Protein AF-A0A7X7N2R1-F1 (afdb_monomer_lite)

Secondary structure (DSSP, 8-state):
-PPEEEEE-S-HHHHHHHHHHS-GGGEEEESSHHHHHHHHHH-TTEEEEEE-HHHHHH--

Radius of gyration: 11.13 Å; chains: 1; bounding box: 21×25×30 Å

pLDDT: mean 76.51, std 9.14, range [51.19, 89.62]

Structure (mmCIF, N/CA/C/O backbone):
data_AF-A0A7X7N2R1-F1
#
_entry.id   AF-A0A7X7N2R1-F1
#
loop_
_atom_site.group_PDB
_atom_site.id
_atom_site.type_symbol
_atom_site.label_atom_id
_atom_site.label_alt_id
_atom_site.label_comp_id
_atom_site.label_asym_id
_atom_site.label_entity_id
_atom_site.label_seq_id
_atom_site.pdbx_PDB_ins_code
_atom_site.Cartn_x
_atom_site.Cartn_y
_atom_site.Cartn_z
_atom_site.occupancy
_atom_site.B_iso_or_equiv
_atom_site.auth_seq_id
_atom_site.auth_comp_id
_atom_site.auth_asym_id
_atom_site.auth_atom_id
_atom_site.pdbx_PDB_model_num
ATOM 1 N N . MET A 1 1 ? -12.096 0.094 13.428 1.00 58.4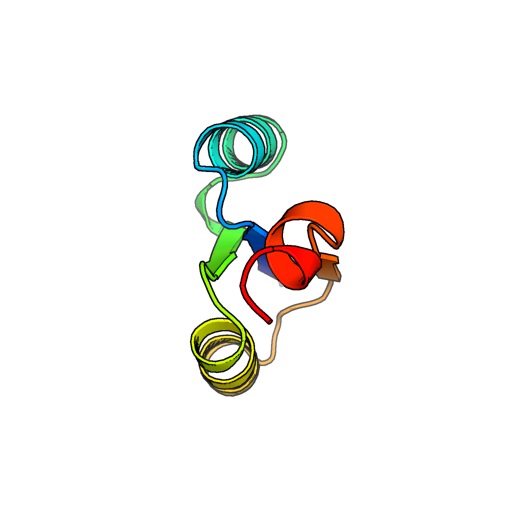1 1 MET A N 1
ATOM 2 C CA . MET A 1 1 ? -10.698 -0.204 13.058 1.00 58.41 1 MET A CA 1
ATOM 3 C C . MET A 1 1 ? -10.299 0.760 11.957 1.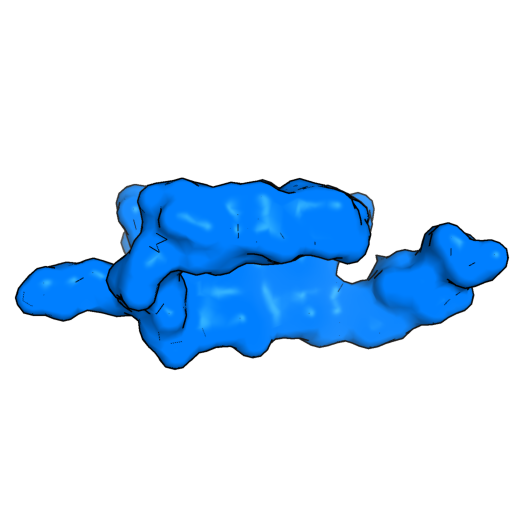00 58.41 1 MET A C 1
ATOM 5 O O . MET A 1 1 ? -11.136 1.029 11.098 1.00 58.41 1 MET A O 1
ATOM 9 N N . ALA A 1 2 ? -9.110 1.358 12.039 1.00 62.69 2 ALA A N 1
ATOM 10 C CA . ALA A 1 2 ? -8.579 2.163 10.941 1.00 62.69 2 ALA A CA 1
ATOM 11 C C . ALA A 1 2 ? -8.222 1.215 9.789 1.00 62.69 2 ALA A C 1
ATOM 13 O O . ALA A 1 2 ? -7.683 0.145 10.046 1.00 62.69 2 ALA A O 1
ATOM 14 N N . LYS A 1 3 ? -8.593 1.565 8.556 1.00 68.12 3 LYS A N 1
ATOM 15 C CA . LYS A 1 3 ? -8.218 0.782 7.373 1.00 68.12 3 LYS A CA 1
ATOM 16 C C . LYS A 1 3 ? -6.812 1.189 6.947 1.00 68.12 3 LYS A C 1
ATOM 18 O O . LYS A 1 3 ? -6.517 2.385 6.946 1.00 68.12 3 LYS A O 1
ATOM 23 N N . GLU A 1 4 ? -5.982 0.219 6.588 1.00 79.12 4 GLU A N 1
ATOM 24 C CA . GLU A 1 4 ? -4.632 0.475 6.084 1.00 79.12 4 GLU A CA 1
ATOM 25 C C . GLU A 1 4 ? -4.675 0.832 4.587 1.00 79.12 4 GLU A C 1
ATOM 27 O O . GLU A 1 4 ? -5.580 0.432 3.845 1.00 79.12 4 GLU A O 1
ATOM 32 N N . PHE A 1 5 ? -3.711 1.635 4.153 1.00 81.44 5 PHE A N 1
ATOM 33 C CA . PHE A 1 5 ? -3.533 2.135 2.797 1.00 81.44 5 PHE A CA 1
ATOM 34 C C . PHE A 1 5 ? -2.210 1.609 2.261 1.00 81.44 5 PHE A C 1
ATOM 36 O O . PHE A 1 5 ? -1.154 1.915 2.810 1.00 81.44 5 PHE A O 1
ATOM 43 N N . LEU A 1 6 ? -2.262 0.861 1.165 1.00 78.75 6 LEU A N 1
ATOM 44 C CA . LEU A 1 6 ? -1.069 0.399 0.470 1.00 78.75 6 LEU A CA 1
ATOM 45 C C . LEU A 1 6 ? -0.760 1.334 -0.698 1.00 78.75 6 LEU A C 1
ATOM 47 O O . LEU A 1 6 ? -1.600 1.556 -1.571 1.00 78.75 6 LEU A O 1
ATOM 51 N N . VAL A 1 7 ? 0.451 1.880 -0.714 1.00 81.19 7 VAL A N 1
ATOM 52 C CA . VAL A 1 7 ? 0.992 2.694 -1.803 1.00 81.19 7 VAL A CA 1
ATOM 53 C C . VAL A 1 7 ? 2.075 1.897 -2.502 1.00 81.19 7 VAL A C 1
ATOM 55 O O . VAL A 1 7 ? 3.117 1.622 -1.925 1.00 81.19 7 VAL A O 1
ATOM 58 N N . ALA A 1 8 ? 1.850 1.565 -3.759 1.00 78.00 8 ALA A N 1
ATOM 59 C CA . ALA A 1 8 ? 2.821 0.907 -4.608 1.00 78.00 8 ALA A CA 1
ATOM 60 C C . ALA A 1 8 ? 3.437 1.932 -5.566 1.00 78.00 8 ALA A C 1
ATOM 62 O O . ALA A 1 8 ? 2.781 2.370 -6.515 1.00 78.00 8 ALA A O 1
ATOM 63 N N . SER A 1 9 ? 4.666 2.360 -5.284 1.00 73.38 9 SER A N 1
ATOM 64 C CA . SER A 1 9 ? 5.363 3.404 -6.041 1.00 73.38 9 SER A CA 1
ATOM 65 C C . SER A 1 9 ? 6.871 3.225 -5.918 1.00 73.38 9 SER A C 1
ATOM 67 O O . SER A 1 9 ? 7.395 3.220 -4.810 1.00 73.38 9 SER A O 1
ATOM 69 N N . ASP A 1 10 ? 7.566 3.188 -7.054 1.00 67.81 10 ASP A N 1
ATOM 70 C CA . ASP A 1 10 ? 9.039 3.171 -7.128 1.00 67.81 10 ASP A CA 1
ATOM 71 C C . ASP A 1 10 ? 9.640 4.576 -6.863 1.00 67.81 10 ASP A C 1
ATOM 73 O O . ASP A 1 10 ? 10.843 4.783 -6.712 1.00 67.81 10 ASP A O 1
ATOM 77 N N . SER A 1 11 ? 8.781 5.600 -6.779 1.00 63.59 11 SER A N 1
ATOM 78 C CA . SER A 1 11 ? 9.162 6.971 -6.449 1.00 63.59 11 SER A CA 1
ATOM 79 C C . SER A 1 11 ? 8.917 7.276 -4.972 1.00 63.59 11 SER A C 1
ATOM 81 O O . SER A 1 11 ? 7.775 7.472 -4.541 1.00 63.59 11 SER A O 1
ATOM 83 N N . ASN A 1 12 ? 10.005 7.419 -4.207 1.00 64.88 12 ASN A N 1
ATOM 84 C CA . ASN A 1 12 ? 9.978 7.871 -2.808 1.00 64.88 12 ASN A CA 1
ATOM 85 C C . ASN A 1 12 ? 9.229 9.206 -2.624 1.00 64.88 12 ASN A C 1
ATOM 87 O O . ASN A 1 12 ? 8.607 9.435 -1.588 1.00 64.88 12 ASN A O 1
ATOM 91 N N . ALA A 1 13 ? 9.240 10.076 -3.642 1.00 62.62 13 ALA A N 1
ATOM 92 C CA . ALA A 1 13 ? 8.594 11.385 -3.588 1.00 62.62 13 ALA A CA 1
ATOM 93 C C . ALA A 1 13 ? 7.059 11.294 -3.495 1.00 62.62 13 ALA A C 1
ATOM 95 O O . ALA A 1 13 ? 6.445 12.058 -2.746 1.00 62.62 13 ALA A O 1
ATOM 96 N N . SER A 1 14 ? 6.439 10.355 -4.218 1.00 69.56 14 SER A N 1
ATOM 97 C CA . SER A 1 14 ? 4.986 10.131 -4.176 1.00 69.56 14 SER A CA 1
ATOM 98 C C . SER A 1 14 ? 4.567 9.542 -2.828 1.00 69.56 14 SER A C 1
ATOM 100 O O . SER A 1 14 ? 3.584 9.969 -2.220 1.00 69.56 14 SER A O 1
ATOM 102 N N . SER A 1 15 ? 5.367 8.613 -2.312 1.00 69.38 15 SER A N 1
ATOM 103 C CA . SER A 1 15 ? 5.117 7.939 -1.041 1.00 69.38 15 SER A CA 1
ATOM 104 C C . SER A 1 15 ? 5.225 8.889 0.160 1.00 69.38 15 SER A C 1
ATOM 106 O O . SER A 1 15 ? 4.381 8.853 1.060 1.00 69.38 15 SER A O 1
ATOM 108 N N . ASP A 1 16 ? 6.201 9.803 0.154 1.00 74.50 16 ASP A N 1
ATOM 109 C CA . ASP A 1 16 ? 6.350 10.838 1.186 1.00 74.50 16 ASP A CA 1
ATOM 110 C C . ASP A 1 16 ? 5.199 11.851 1.186 1.00 74.50 16 ASP A C 1
ATOM 112 O O . ASP A 1 16 ? 4.787 12.323 2.248 1.00 74.50 16 ASP A O 1
ATOM 116 N N . GLN A 1 17 ? 4.649 12.191 0.017 1.00 76.69 17 GLN A N 1
ATOM 117 C CA . GLN A 1 17 ? 3.466 13.051 -0.063 1.00 76.69 17 GLN A CA 1
ATOM 118 C C . GLN A 1 17 ? 2.235 12.370 0.541 1.00 76.69 17 GLN A C 1
ATOM 120 O O . GLN A 1 17 ? 1.500 13.004 1.299 1.00 76.69 17 GLN A O 1
ATOM 125 N N . ILE A 1 18 ? 2.034 11.078 0.275 1.00 76.75 18 ILE A N 1
ATOM 126 C CA . ILE A 1 18 ? 0.885 10.330 0.803 1.00 76.75 18 ILE A CA 1
ATOM 127 C C . ILE A 1 18 ? 0.990 10.159 2.322 1.00 76.75 18 ILE A C 1
ATOM 129 O O . ILE A 1 18 ? 0.012 10.398 3.030 1.00 76.75 18 ILE A O 1
ATOM 133 N N . LYS A 1 19 ? 2.188 9.872 2.845 1.00 75.31 19 LYS A N 1
ATOM 134 C CA . LYS A 1 19 ? 2.461 9.822 4.294 1.00 75.31 19 LYS A CA 1
ATOM 135 C C . LYS A 1 19 ? 2.218 11.144 5.030 1.00 75.31 19 LYS A C 1
ATOM 137 O O . LYS A 1 19 ? 2.057 11.136 6.244 1.00 75.31 19 LYS A O 1
ATOM 142 N N . ARG A 1 20 ? 2.227 12.283 4.328 1.00 80.31 20 ARG A N 1
ATOM 143 C CA . ARG A 1 20 ? 1.878 13.595 4.908 1.00 80.31 20 ARG A CA 1
ATOM 144 C C . ARG A 1 20 ? 0.374 13.855 4.923 1.00 80.31 20 ARG A C 1
ATOM 146 O O . ARG A 1 20 ? -0.086 14.637 5.748 1.00 80.31 20 ARG A O 1
ATOM 153 N N . LEU A 1 21 ? -0.370 13.259 3.991 1.00 79.69 21 LEU A N 1
ATOM 154 C CA . LEU A 1 21 ? -1.819 13.437 3.849 1.00 79.69 21 LEU A CA 1
ATOM 155 C C . LEU A 1 21 ? -2.617 12.443 4.697 1.00 79.69 21 LEU A C 1
ATOM 157 O O . LEU A 1 21 ? -3.724 12.755 5.132 1.00 79.69 21 LEU A O 1
ATOM 161 N N . LEU A 1 22 ? -2.056 11.258 4.921 1.00 76.06 22 LEU A N 1
ATOM 162 C CA . LEU A 1 22 ? -2.648 10.196 5.721 1.00 76.06 22 LEU A CA 1
ATOM 163 C C . LEU A 1 22 ? -1.860 10.006 7.023 1.00 76.06 22 LEU A C 1
ATOM 165 O O . LEU A 1 22 ? -0.661 10.285 7.058 1.00 76.06 22 LEU A O 1
ATOM 169 N N . PRO A 1 23 ? -2.495 9.512 8.099 1.00 75.75 23 PRO A N 1
ATOM 170 C CA . PRO A 1 23 ? -1.778 9.113 9.302 1.00 75.75 23 PRO A CA 1
ATOM 171 C C . PRO A 1 23 ? -0.670 8.120 8.938 1.00 75.75 23 PRO A C 1
ATOM 173 O O . PRO A 1 23 ? -0.951 7.091 8.323 1.00 75.75 23 PRO A O 1
ATOM 176 N N . ALA A 1 24 ? 0.577 8.403 9.321 1.00 67.62 24 ALA A N 1
ATOM 177 C CA . ALA A 1 24 ? 1.730 7.569 8.964 1.00 67.62 24 ALA A CA 1
ATOM 178 C C . ALA A 1 24 ? 1.567 6.101 9.404 1.00 67.62 24 ALA A C 1
ATOM 180 O O . ALA A 1 24 ? 2.079 5.201 8.751 1.00 67.62 24 ALA A O 1
ATOM 181 N N . GLU A 1 25 ? 0.799 5.870 10.470 1.00 67.88 25 GLU A N 1
ATOM 182 C CA . GLU A 1 25 ? 0.469 4.551 11.023 1.00 67.88 25 GLU A CA 1
ATOM 183 C C . GLU A 1 25 ? -0.465 3.724 10.127 1.00 67.88 25 GLU A C 1
ATOM 185 O O . GLU A 1 25 ? -0.656 2.541 10.369 1.00 67.88 25 GLU A O 1
ATOM 190 N N . THR A 1 26 ? -1.060 4.342 9.105 1.00 77.75 26 THR A N 1
ATOM 191 C CA . THR A 1 26 ? -2.009 3.695 8.189 1.00 77.75 26 THR A CA 1
ATOM 192 C C . THR A 1 26 ? -1.457 3.500 6.784 1.00 77.75 26 THR A C 1
ATOM 194 O O . THR A 1 26 ? -2.190 3.000 5.942 1.00 77.75 26 THR A O 1
ATOM 197 N N . VAL A 1 27 ? -0.207 3.888 6.499 1.00 83.00 27 VAL A N 1
ATOM 198 C CA . VAL A 1 27 ? 0.361 3.836 5.141 1.00 83.00 27 VAL A CA 1
ATOM 199 C C . VAL A 1 27 ? 1.490 2.818 5.057 1.00 83.00 27 VAL A C 1
ATOM 201 O O . VAL A 1 27 ? 2.564 3.008 5.628 1.00 83.00 27 VAL A O 1
ATOM 204 N N . VAL A 1 28 ? 1.266 1.782 4.261 1.00 86.00 28 VAL A N 1
ATOM 205 C CA . VAL A 1 28 ? 2.251 0.769 3.886 1.00 86.00 28 VAL A CA 1
ATOM 206 C C . VAL A 1 28 ? 2.754 1.095 2.478 1.00 86.00 28 VAL A C 1
ATOM 208 O O . VAL A 1 28 ? 1.966 1.493 1.623 1.00 86.00 28 VAL A O 1
ATOM 211 N N . ILE A 1 29 ? 4.058 0.969 2.226 1.00 84.06 29 ILE A N 1
ATOM 212 C CA . ILE A 1 29 ? 4.645 1.225 0.902 1.00 84.06 29 ILE A CA 1
ATOM 213 C C . ILE A 1 29 ? 5.199 -0.077 0.335 1.00 84.06 29 ILE A C 1
ATOM 215 O O . ILE A 1 29 ? 5.922 -0.777 1.037 1.00 84.06 29 ILE A O 1
ATOM 219 N N . ALA A 1 30 ? 4.889 -0.344 -0.930 1.00 85.06 30 ALA A N 1
ATOM 220 C CA . ALA A 1 30 ? 5.525 -1.361 -1.753 1.00 85.06 30 ALA A CA 1
ATOM 221 C C . ALA A 1 30 ? 6.322 -0.694 -2.883 1.00 85.06 30 ALA A C 1
ATOM 223 O O . ALA A 1 30 ? 5.839 0.248 -3.518 1.00 85.06 30 ALA A O 1
ATOM 224 N N . ASN A 1 31 ? 7.518 -1.199 -3.155 1.00 80.19 31 ASN A N 1
ATOM 225 C CA . ASN A 1 31 ? 8.400 -0.697 -4.210 1.00 80.19 31 ASN A CA 1
ATOM 226 C C . ASN A 1 31 ? 8.295 -1.533 -5.494 1.00 80.19 31 ASN A C 1
ATOM 228 O O . ASN A 1 31 ? 8.576 -1.034 -6.579 1.00 80.19 31 ASN A O 1
ATOM 232 N N . ASP A 1 32 ? 7.839 -2.785 -5.393 1.00 77.56 32 ASP A N 1
ATOM 233 C CA . ASP A 1 32 ? 7.674 -3.688 -6.530 1.00 77.56 32 ASP A CA 1
ATOM 234 C C . ASP A 1 32 ? 6.433 -4.592 -6.411 1.00 77.56 32 ASP A C 1
ATOM 236 O O . ASP A 1 32 ? 5.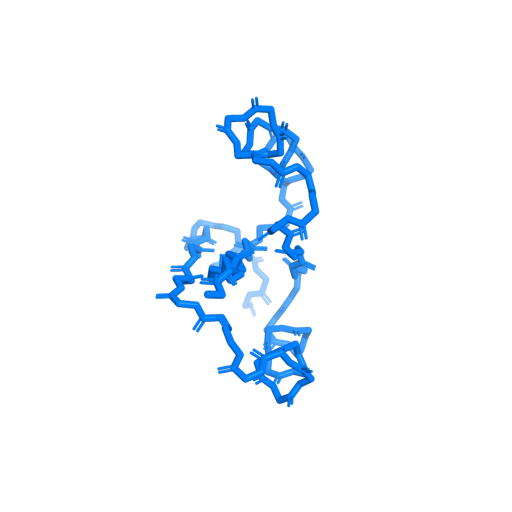718 -4.608 -5.405 1.00 77.56 32 ASP A O 1
ATOM 240 N N . GLY A 1 33 ? 6.165 -5.356 -7.474 1.00 79.50 33 GLY A N 1
ATOM 241 C CA . GLY A 1 33 ? 5.026 -6.270 -7.547 1.00 79.50 33 GLY A CA 1
ATOM 242 C C . GLY A 1 33 ? 5.035 -7.391 -6.502 1.00 79.50 33 GLY A C 1
ATOM 243 O O . GLY A 1 33 ? 3.967 -7.820 -6.068 1.00 79.50 33 GLY A O 1
ATOM 244 N N . HIS A 1 34 ? 6.210 -7.861 -6.079 1.00 84.38 34 HIS A N 1
ATOM 245 C CA . HIS A 1 34 ? 6.334 -8.914 -5.071 1.00 84.38 34 HIS A CA 1
ATOM 246 C C . HIS A 1 34 ? 5.968 -8.363 -3.691 1.00 84.38 34 HIS A C 1
ATOM 248 O O . HIS A 1 34 ? 5.173 -8.974 -2.972 1.00 84.38 34 HIS A O 1
ATOM 254 N N . GLU A 1 35 ? 6.482 -7.183 -3.343 1.00 85.69 35 GLU A N 1
ATOM 255 C CA . GLU A 1 35 ? 6.167 -6.516 -2.080 1.00 85.69 35 GLU A CA 1
ATOM 256 C C . GLU A 1 35 ? 4.665 -6.255 -1.942 1.00 85.69 35 GLU A C 1
ATOM 258 O O . GLU A 1 35 ? 4.108 -6.507 -0.876 1.00 85.69 35 GLU A O 1
ATOM 263 N N . ILE A 1 36 ? 3.975 -5.853 -3.018 1.00 85.19 36 ILE A N 1
ATOM 264 C CA . ILE A 1 36 ? 2.511 -5.675 -3.003 1.00 85.19 36 ILE A CA 1
ATOM 265 C C . ILE A 1 36 ? 1.811 -6.956 -2.548 1.00 85.19 36 ILE A C 1
ATOM 267 O O . ILE A 1 36 ? 0.967 -6.916 -1.654 1.00 85.19 36 ILE A O 1
ATOM 271 N N . VAL A 1 37 ? 2.153 -8.092 -3.159 1.00 87.00 37 VAL A N 1
ATOM 272 C CA . VAL A 1 37 ? 1.518 -9.380 -2.851 1.00 87.00 37 VAL A CA 1
ATOM 273 C C . VAL A 1 37 ? 1.812 -9.795 -1.410 1.00 87.00 37 VAL A C 1
ATOM 275 O O . VAL A 1 37 ? 0.896 -10.199 -0.697 1.00 87.00 37 VAL A O 1
ATOM 278 N N . SER A 1 38 ? 3.060 -9.643 -0.961 1.00 89.19 38 SER A N 1
ATOM 279 C CA . SER A 1 38 ? 3.446 -9.967 0.417 1.00 89.19 38 SER A CA 1
ATOM 280 C C . SER A 1 38 ? 2.723 -9.090 1.442 1.00 89.19 38 SER A C 1
ATOM 282 O O . SER A 1 38 ? 2.328 -9.578 2.498 1.00 89.19 38 SER A O 1
ATOM 284 N N . LEU A 1 39 ? 2.548 -7.799 1.155 1.00 88.19 39 LEU A N 1
ATOM 285 C CA . LEU A 1 39 ? 1.916 -6.857 2.077 1.00 88.19 39 LEU A CA 1
ATOM 286 C C . LEU A 1 39 ? 0.404 -7.054 2.152 1.00 88.19 39 LEU A C 1
ATOM 288 O O . LEU A 1 39 ? -0.156 -6.941 3.235 1.00 88.19 39 LEU A O 1
ATOM 292 N N . LEU A 1 40 ? -0.253 -7.417 1.048 1.00 86.62 40 LEU A N 1
ATOM 293 C CA . LEU A 1 40 ? -1.678 -7.767 1.060 1.00 86.62 40 LEU A CA 1
ATOM 294 C C . LEU A 1 40 ? -1.976 -9.012 1.912 1.00 86.62 40 LEU A C 1
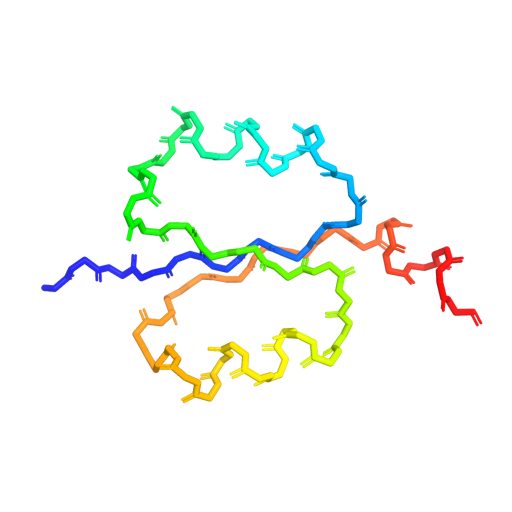ATOM 296 O O . LEU A 1 40 ? -3.046 -9.087 2.509 1.00 86.62 40 LEU A O 1
ATOM 300 N N . ASP A 1 41 ? -1.043 -9.963 1.990 1.00 89.62 41 ASP A N 1
ATOM 301 C CA . ASP A 1 41 ? -1.177 -11.151 2.846 1.00 89.62 41 ASP A CA 1
ATOM 302 C C . ASP A 1 41 ? -0.938 -10.821 4.332 1.00 89.62 41 ASP A C 1
ATOM 304 O O . ASP A 1 41 ? -1.639 -11.313 5.216 1.00 89.62 41 ASP A O 1
ATOM 308 N N . GLN A 1 42 ? 0.024 -9.936 4.617 1.00 87.94 42 GLN A N 1
ATOM 309 C CA . GLN A 1 42 ? 0.379 -9.518 5.981 1.00 87.94 42 GLN A CA 1
ATOM 310 C C . GLN A 1 42 ? -0.612 -8.520 6.596 1.00 87.94 42 GLN A C 1
ATOM 312 O O . GLN A 1 42 ? -0.758 -8.477 7.818 1.00 87.94 42 G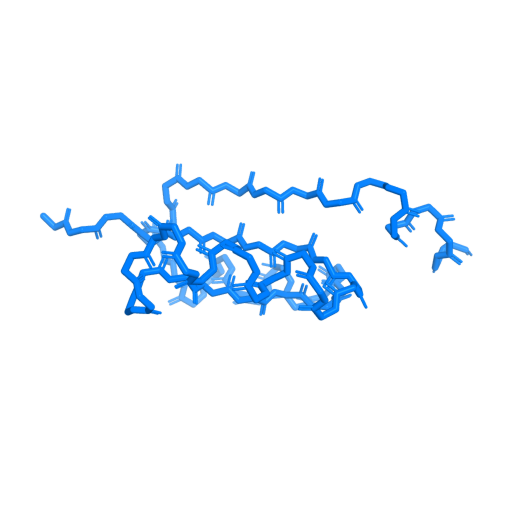LN A O 1
ATOM 317 N N . HIS A 1 43 ? -1.291 -7.736 5.759 1.00 86.12 43 HIS A N 1
ATOM 318 C CA . HIS A 1 43 ? -2.190 -6.659 6.160 1.00 86.12 43 HIS A CA 1
ATOM 319 C C . HIS A 1 43 ? -3.598 -6.882 5.575 1.00 86.12 43 HIS A C 1
ATOM 321 O O . HIS A 1 43 ? -4.009 -6.193 4.634 1.00 86.12 43 HIS A O 1
ATOM 327 N N . PRO A 1 44 ? -4.384 -7.826 6.133 1.00 82.88 44 PRO A N 1
ATOM 328 C CA . PRO A 1 44 ? -5.733 -8.137 5.644 1.00 82.88 44 PRO A CA 1
ATOM 329 C C . PRO A 1 44 ? -6.719 -6.963 5.785 1.00 82.88 44 PRO A C 1
ATOM 331 O O . PRO A 1 44 ? -7.788 -6.974 5.174 1.00 82.88 44 PRO A O 1
ATOM 334 N N . ASP A 1 45 ? -6.355 -5.945 6.569 1.00 85.06 45 ASP A N 1
ATOM 335 C CA . ASP A 1 45 ? -7.143 -4.738 6.811 1.00 85.06 45 ASP A CA 1
ATOM 336 C C . ASP A 1 45 ? -6.846 -3.603 5.808 1.00 85.06 45 ASP A C 1
ATOM 338 O O . ASP A 1 45 ? -7.408 -2.502 5.937 1.00 85.06 45 ASP A O 1
ATOM 342 N N . ILE A 1 46 ? -6.005 -3.847 4.787 1.00 84.56 46 ILE A N 1
ATOM 343 C CA . ILE A 1 46 ? -5.814 -2.909 3.674 1.00 84.56 46 ILE A CA 1
ATOM 344 C C . ILE A 1 46 ? -7.158 -2.684 2.981 1.00 84.56 46 ILE A C 1
ATOM 346 O O . ILE A 1 46 ? -7.729 -3.556 2.328 1.00 84.56 46 ILE A O 1
ATOM 350 N N . GLY A 1 47 ? -7.670 -1.465 3.114 1.00 83.62 47 GLY A N 1
ATOM 351 C CA . GLY A 1 47 ? -8.934 -1.058 2.509 1.00 83.62 47 GLY A CA 1
ATOM 352 C C . GLY A 1 47 ? -8.769 -0.391 1.151 1.00 83.62 47 GLY A C 1
ATOM 353 O O . GLY A 1 47 ? -9.758 -0.227 0.435 1.00 83.62 47 GLY A O 1
ATOM 354 N N . PHE A 1 48 ? -7.553 0.048 0.826 1.00 84.25 48 PHE A N 1
ATOM 355 C CA . PHE A 1 48 ? -7.270 0.833 -0.365 1.00 84.25 48 PHE A CA 1
ATOM 356 C C . PHE A 1 48 ? -5.849 0.574 -0.870 1.00 84.25 48 PHE A C 1
ATOM 358 O O . PHE A 1 48 ? -4.895 0.603 -0.095 1.00 84.25 48 PHE A O 1
ATOM 365 N N . LEU A 1 49 ? -5.725 0.371 -2.181 1.00 85.00 49 LEU A N 1
ATOM 366 C CA . LEU A 1 49 ? -4.461 0.191 -2.887 1.00 85.00 49 LEU A CA 1
ATOM 367 C C . LEU A 1 49 ? -4.311 1.302 -3.930 1.00 85.00 49 LEU A C 1
ATOM 369 O O . LEU A 1 49 ? -5.171 1.463 -4.797 1.00 85.00 49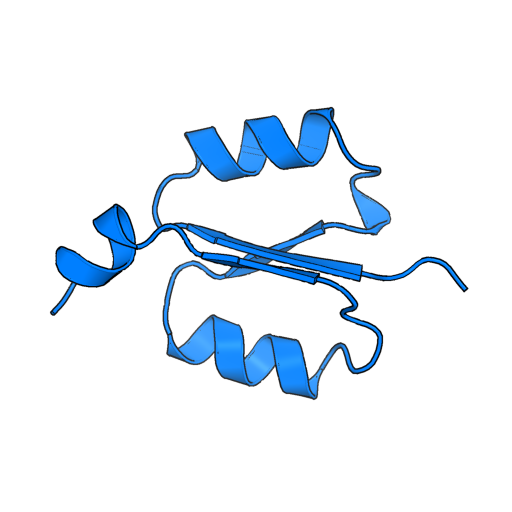 LEU A O 1
ATOM 373 N N . MET A 1 50 ? -3.212 2.047 -3.856 1.00 83.12 50 MET A N 1
ATOM 374 C CA . MET A 1 50 ? -2.825 3.054 -4.837 1.00 83.12 50 MET A CA 1
ATOM 375 C C . MET A 1 50 ? -1.594 2.567 -5.600 1.00 83.12 50 MET A C 1
ATOM 377 O O . MET A 1 50 ? -0.566 2.294 -4.991 1.00 83.12 50 MET A O 1
ATOM 381 N N . LEU A 1 51 ? -1.704 2.463 -6.923 1.00 80.44 51 LEU A N 1
ATOM 382 C CA . LEU A 1 51 ? -0.646 1.970 -7.807 1.00 80.44 51 LEU A CA 1
ATOM 383 C C . LEU A 1 51 ? -0.150 3.098 -8.707 1.00 80.44 51 LEU A C 1
ATOM 385 O O . LEU A 1 51 ? -0.942 3.681 -9.452 1.00 80.44 51 LEU A O 1
ATOM 389 N N . ASP A 1 52 ? 1.152 3.370 -8.682 1.00 79.19 52 ASP A N 1
ATOM 390 C CA . ASP A 1 52 ? 1.800 4.179 -9.710 1.00 79.19 52 ASP A CA 1
ATOM 391 C C . ASP A 1 52 ? 2.094 3.319 -10.949 1.00 79.19 52 ASP A C 1
ATOM 393 O O . ASP A 1 52 ? 3.113 2.631 -11.056 1.00 79.19 52 ASP A O 1
ATOM 397 N N . LEU A 1 53 ? 1.164 3.362 -11.904 1.00 72.62 53 LEU A N 1
ATOM 398 C CA . LEU A 1 53 ? 1.247 2.600 -13.149 1.00 72.62 53 LEU A CA 1
ATOM 399 C C . LEU A 1 53 ? 2.417 3.035 -14.044 1.00 72.62 53 LEU A C 1
ATOM 401 O O . LEU A 1 53 ? 2.907 2.222 -14.828 1.00 72.62 53 LEU A O 1
ATOM 405 N N . GLU A 1 54 ? 2.884 4.285 -13.949 1.00 72.31 54 GLU A N 1
ATOM 406 C CA . GLU A 1 54 ? 4.039 4.722 -14.741 1.00 72.31 54 GLU A CA 1
ATOM 407 C C . GLU A 1 54 ? 5.342 4.111 -14.234 1.00 72.31 54 GLU A C 1
ATOM 409 O O . GLU A 1 54 ? 6.215 3.798 -15.045 1.00 72.31 54 GLU A O 1
ATOM 414 N N . SER A 1 55 ? 5.467 3.935 -12.919 1.00 65.75 55 SER A N 1
ATOM 415 C CA . SER A 1 55 ? 6.606 3.256 -12.297 1.00 65.75 55 SER A CA 1
ATOM 416 C C . SER A 1 55 ? 6.591 1.752 -12.589 1.00 65.75 55 SER A C 1
ATOM 418 O O . SER A 1 55 ? 7.616 1.189 -12.968 1.00 65.75 55 SER A O 1
ATOM 420 N N . LEU A 1 56 ? 5.415 1.115 -12.532 1.00 62.75 56 LEU A N 1
ATOM 421 C CA . LEU A 1 56 ? 5.241 -0.300 -12.893 1.00 62.75 56 LEU A CA 1
ATOM 422 C C . LEU A 1 56 ? 5.638 -0.592 -14.347 1.00 62.75 56 LEU A C 1
ATOM 424 O O . LEU A 1 56 ? 6.351 -1.556 -14.601 1.00 62.75 56 LEU A O 1
ATOM 428 N N . ARG A 1 57 ? 5.255 0.270 -15.297 1.00 65.62 57 ARG A N 1
ATOM 429 C CA . ARG A 1 57 ? 5.570 0.086 -16.726 1.00 65.62 57 ARG A CA 1
ATOM 430 C C . ARG A 1 57 ? 7.065 0.208 -17.058 1.00 65.62 57 ARG A C 1
ATOM 432 O O . ARG A 1 57 ? 7.483 -0.219 -18.126 1.00 65.62 57 ARG A O 1
ATOM 439 N N . ARG A 1 58 ? 7.869 0.873 -16.221 1.00 62.59 58 ARG A N 1
ATOM 440 C CA . ARG A 1 58 ? 9.315 1.060 -16.477 1.00 62.59 58 ARG A CA 1
ATOM 441 C C . ARG A 1 58 ? 10.165 -0.126 -16.026 1.00 62.59 58 ARG A C 1
ATOM 443 O O . ARG A 1 58 ? 11.309 -0.210 -16.458 1.00 62.59 58 ARG A O 1
ATOM 450 N N . ASN A 1 59 ? 9.615 -0.984 -15.168 1.00 57.31 59 ASN A N 1
ATOM 451 C CA . ASN A 1 59 ? 10.287 -2.152 -14.599 1.00 57.31 59 ASN A CA 1
ATOM 452 C C . ASN A 1 59 ? 9.839 -3.483 -15.249 1.00 57.31 59 ASN A C 1
ATOM 454 O O . ASN A 1 59 ? 10.207 -4.545 -14.748 1.00 57.31 59 ASN A O 1
ATOM 458 N N . GLU A 1 60 ? 9.066 -3.429 -16.345 1.00 51.19 60 GLU A N 1
ATOM 459 C CA . GLU A 1 60 ? 8.875 -4.552 -17.289 1.00 51.19 60 GLU A CA 1
ATOM 460 C C . GLU A 1 60 ? 10.064 -4.670 -18.254 1.00 51.19 60 GLU A C 1
ATOM 462 O O . GLU A 1 60 ? 10.497 -5.817 -18.511 1.00 51.19 60 GLU A O 1
#

Sequence (60 aa):
MAKEFLVASDSNASSDQIKRLLPAETVVIANDGHEIVSLLDQHPDIGFLMLDLESLRRNE

Foldseek 3Di:
DDAAEEEEDLDPVVLVVVCVVDPVVRYHYHPAPVSVVVVCVVRVRHPYYHHPVVSHVVVD